Protein AF-A0A9D7T3B7-F1 (afdb_monomer)

Nearest PDB structures (foldseek):
  1d0q-assembly1_B  TM=7.054E-01  e=4.099E-01  Geobacillus stearothermophilus
  7u9r-assembly1_A  TM=4.156E-01  e=7.690E+00  Homo sap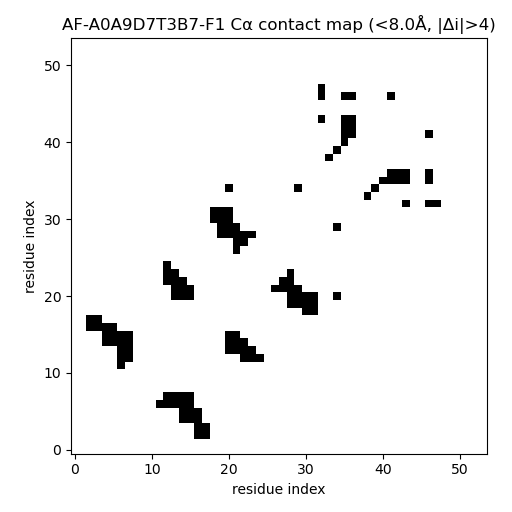iens
  7u9x-assembly1_A  TM=4.245E-01  e=8.814E+00  Homo sapiens
  7ua3-assembly1_B  TM=4.154E-01  e=8.814E+00  Homo sapiens

Structure (mmCIF, N/CA/C/O backbone):
data_AF-A0A9D7T3B7-F1
#
_entry.id   AF-A0A9D7T3B7-F1
#
loop_
_atom_site.group_PDB
_atom_site.id
_atom_site.type_symbol
_atom_site.label_atom_id
_atom_site.label_alt_id
_atom_site.label_comp_id
_atom_site.label_asym_id
_atom_site.label_entity_id
_atom_site.label_seq_id
_atom_site.pdbx_PDB_ins_code
_atom_site.Cartn_x
_atom_site.Cartn_y
_atom_site.Cartn_z
_atom_site.occupancy
_atom_site.B_iso_or_equiv
_atom_site.auth_seq_id
_atom_site.auth_comp_id
_atom_site.auth_asym_id
_atom_site.auth_atom_id
_atom_site.pdbx_PDB_model_num
ATOM 1 N N . MET A 1 1 ? 10.870 -20.436 0.368 1.00 41.53 1 MET A N 1
ATOM 2 C CA . MET A 1 1 ? 11.285 -19.326 1.252 1.00 41.53 1 MET A CA 1
ATOM 3 C C . MET A 1 1 ? 10.025 -18.787 1.909 1.00 41.53 1 MET A C 1
ATOM 5 O O . MET A 1 1 ? 9.013 -18.756 1.215 1.00 41.53 1 MET A O 1
ATOM 9 N N . PRO A 1 2 ? 10.002 -18.529 3.226 1.00 48.19 2 PRO A N 1
ATOM 10 C CA . PRO A 1 2 ? 8.773 -18.118 3.895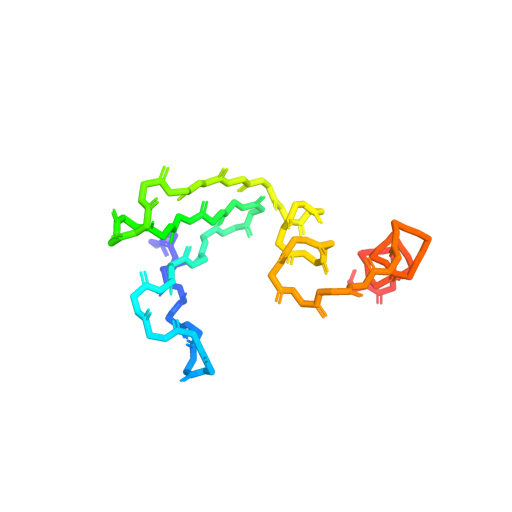 1.00 48.19 2 PRO A CA 1
ATOM 11 C C . PRO A 1 2 ? 8.355 -16.761 3.328 1.00 48.19 2 PRO A C 1
ATOM 13 O O . PRO A 1 2 ? 9.172 -15.856 3.259 1.00 48.19 2 PRO A O 1
ATOM 16 N N . ALA A 1 3 ? 7.116 -16.656 2.852 1.00 55.66 3 ALA A N 1
ATOM 17 C CA . ALA A 1 3 ? 6.588 -15.426 2.279 1.00 55.66 3 ALA A CA 1
ATOM 18 C C . ALA A 1 3 ? 6.549 -14.345 3.372 1.00 55.66 3 ALA A C 1
ATOM 20 O O . ALA A 1 3 ? 5.738 -14.430 4.301 1.00 55.66 3 ALA A O 1
ATOM 21 N N . GLU A 1 4 ? 7.505 -13.419 3.305 1.00 62.56 4 GLU A N 1
ATOM 22 C CA . GLU A 1 4 ? 7.777 -12.419 4.332 1.00 62.56 4 GLU A CA 1
ATOM 23 C C . GLU A 1 4 ? 6.624 -11.414 4.413 1.00 62.56 4 GLU A C 1
ATOM 25 O O . GLU A 1 4 ? 6.171 -10.859 3.414 1.00 62.56 4 GLU A O 1
ATOM 30 N N . ASN A 1 5 ? 6.118 -11.211 5.628 1.00 66.12 5 ASN A N 1
ATOM 31 C CA . ASN A 1 5 ? 5.164 -10.156 5.930 1.00 66.12 5 ASN A CA 1
ATOM 32 C C . ASN A 1 5 ? 5.964 -8.892 6.255 1.00 66.12 5 ASN A C 1
ATOM 34 O O . ASN A 1 5 ? 6.667 -8.859 7.266 1.00 66.12 5 ASN A O 1
ATOM 38 N N . PHE A 1 6 ? 5.839 -7.855 5.437 1.00 70.06 6 PHE A N 1
ATOM 39 C CA . PHE A 1 6 ? 6.487 -6.572 5.674 1.00 70.06 6 PHE A CA 1
ATOM 40 C C . PHE A 1 6 ? 5.536 -5.659 6.446 1.00 70.06 6 PHE A C 1
ATOM 42 O O . PHE A 1 6 ? 4.424 -5.368 5.997 1.00 70.06 6 PHE A O 1
ATOM 49 N N . ALA A 1 7 ? 5.969 -5.219 7.627 1.00 70.19 7 ALA A N 1
ATOM 50 C CA . ALA A 1 7 ? 5.287 -4.163 8.363 1.00 70.19 7 ALA A CA 1
ATOM 51 C C . ALA A 1 7 ? 5.648 -2.813 7.737 1.00 70.19 7 ALA A C 1
ATOM 53 O O . ALA A 1 7 ? 6.828 -2.510 7.547 1.00 70.19 7 ALA A O 1
ATOM 54 N N . VAL A 1 8 ? 4.645 -1.991 7.429 1.00 74.81 8 VAL A N 1
ATOM 55 C CA . VAL A 1 8 ? 4.894 -0.656 6.878 1.00 74.81 8 VAL A CA 1
ATOM 56 C C . VAL A 1 8 ? 5.003 0.329 8.033 1.00 74.81 8 VAL A C 1
ATOM 58 O O . VAL A 1 8 ? 4.008 0.659 8.665 1.00 74.81 8 VAL A O 1
ATOM 61 N N . THR A 1 9 ? 6.208 0.819 8.326 1.00 75.44 9 THR A N 1
ATOM 62 C CA . THR A 1 9 ? 6.485 1.658 9.510 1.00 75.44 9 THR A CA 1
ATOM 63 C C . THR A 1 9 ? 5.636 2.934 9.564 1.00 75.44 9 THR A C 1
ATOM 65 O O . THR A 1 9 ? 5.316 3.415 10.646 1.00 75.44 9 THR A O 1
ATOM 68 N N . ALA A 1 10 ? 5.242 3.467 8.402 1.00 82.69 10 ALA A N 1
ATOM 69 C CA . ALA A 1 10 ? 4.353 4.624 8.288 1.00 82.69 10 ALA A CA 1
ATOM 70 C C . ALA A 1 10 ? 2.875 4.305 8.598 1.00 82.69 10 ALA A C 1
ATOM 72 O O . ALA A 1 10 ? 2.109 5.212 8.914 1.00 82.69 10 ALA A O 1
ATOM 73 N N . PHE A 1 11 ? 2.477 3.030 8.534 1.00 84.94 11 PHE A N 1
ATOM 74 C CA . PHE A 1 11 ? 1.114 2.552 8.769 1.00 84.94 11 PHE A CA 1
ATOM 75 C C . PHE A 1 11 ? 1.133 1.408 9.797 1.00 84.94 11 PHE A C 1
ATOM 77 O O . PHE A 1 11 ? 1.148 0.232 9.424 1.00 84.94 11 PHE A O 1
ATOM 84 N N . PRO A 1 12 ? 1.146 1.726 11.104 1.00 86.06 12 PRO A N 1
ATOM 85 C CA . PRO A 1 12 ? 1.116 0.714 12.156 1.00 86.06 12 PRO A CA 1
ATOM 86 C C . PRO A 1 12 ? -0.051 -0.265 11.969 1.00 86.06 12 PRO A C 1
ATOM 88 O O . PRO A 1 12 ? -1.168 0.146 11.654 1.00 86.06 12 PRO A O 1
ATOM 91 N N . GLY A 1 13 ? 0.224 -1.562 12.124 1.00 86.94 13 GLY A N 1
ATOM 92 C CA . GLY A 1 13 ? -0.773 -2.626 11.959 1.00 86.94 13 GLY A CA 1
ATOM 93 C C . GLY A 1 13 ? -1.066 -3.022 10.505 1.00 86.94 13 GLY A C 1
ATOM 94 O O . GLY A 1 13 ? -1.759 -4.017 10.275 1.00 86.94 13 GLY A O 1
ATOM 95 N N . LEU A 1 14 ? -0.519 -2.301 9.519 1.00 88.69 14 LEU A N 1
ATOM 96 C CA . LEU A 1 14 ? -0.591 -2.688 8.116 1.00 88.69 14 LEU A CA 1
ATOM 97 C C . LEU A 1 14 ? 0.451 -3.766 7.801 1.00 88.69 14 LEU A C 1
ATOM 99 O O . LEU A 1 14 ? 1.650 -3.596 8.031 1.00 88.69 14 LEU A O 1
ATOM 103 N N . ILE A 1 15 ? -0.026 -4.858 7.214 1.00 89.25 15 ILE A N 1
ATOM 104 C CA . ILE A 1 15 ? 0.777 -6.005 6.808 1.00 89.25 15 ILE A CA 1
ATOM 105 C C . ILE A 1 15 ? 0.731 -6.106 5.288 1.00 89.25 15 ILE A C 1
ATOM 107 O O . ILE A 1 15 ? -0.354 -6.231 4.718 1.00 89.25 15 ILE A O 1
ATOM 111 N N . VAL A 1 16 ? 1.893 -6.103 4.638 1.00 86.00 16 VAL A N 1
ATOM 112 C CA . VAL A 1 16 ? 2.030 -6.336 3.193 1.00 86.00 16 VAL A CA 1
ATOM 113 C C . VAL A 1 16 ? 2.700 -7.685 2.965 1.00 86.00 16 VAL A C 1
ATOM 115 O O . VAL A 1 16 ? 3.703 -8.004 3.601 1.00 86.00 16 VAL A O 1
ATOM 118 N N . LYS A 1 17 ? 2.136 -8.483 2.064 1.00 83.19 17 LYS A N 1
ATOM 119 C CA . LYS A 1 17 ? 2.640 -9.796 1.677 1.00 83.19 17 LYS A CA 1
ATOM 120 C C . LYS A 1 17 ? 2.445 -9.985 0.178 1.00 83.19 17 LYS A C 1
ATOM 122 O O . LYS A 1 17 ? 1.308 -10.028 -0.294 1.00 83.19 17 LYS A O 1
ATOM 127 N N . ASP A 1 18 ? 3.546 -10.139 -0.551 1.00 83.69 18 ASP A N 1
ATOM 128 C CA . ASP A 1 18 ? 3.550 -10.253 -2.012 1.00 83.69 18 ASP A CA 1
ATOM 129 C C . ASP A 1 18 ? 2.721 -9.122 -2.662 1.00 83.69 18 ASP A C 1
ATOM 131 O O . ASP A 1 18 ? 2.982 -7.943 -2.429 1.00 83.69 18 ASP A O 1
ATOM 135 N N . SER A 1 19 ? 1.691 -9.461 -3.444 1.00 83.25 19 SER A N 1
ATOM 136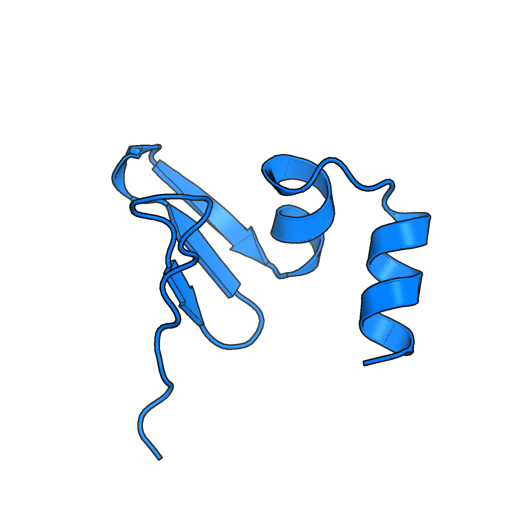 C CA . SER A 1 19 ? 0.811 -8.494 -4.118 1.00 83.25 19 SER A CA 1
ATOM 137 C C . SER A 1 19 ? -0.452 -8.123 -3.325 1.00 83.25 19 SER A C 1
ATOM 139 O O . SER A 1 19 ? -1.455 -7.688 -3.900 1.00 83.25 19 SER A O 1
ATOM 141 N N . TYR A 1 20 ? -0.451 -8.358 -2.013 1.00 88.69 20 TYR A N 1
ATOM 142 C CA . TYR A 1 20 ? -1.631 -8.232 -1.167 1.00 88.69 20 TYR A CA 1
ATOM 143 C C . TYR A 1 20 ? -1.303 -7.591 0.182 1.00 88.69 20 TYR A C 1
ATOM 145 O O . TYR A 1 20 ? -0.194 -7.704 0.701 1.00 88.69 20 TYR A O 1
ATOM 153 N N . TRP A 1 21 ? -2.283 -6.921 0.777 1.00 92.19 21 TRP A N 1
ATOM 154 C CA . TRP A 1 21 ? -2.137 -6.299 2.086 1.00 92.19 21 TRP A CA 1
ATOM 155 C C . TRP A 1 21 ? -3.376 -6.495 2.950 1.00 92.19 21 TRP A C 1
ATOM 157 O O . TRP A 1 21 ? -4.494 -6.687 2.464 1.00 92.19 21 TRP A O 1
ATOM 167 N N . ARG A 1 22 ? -3.168 -6.431 4.265 1.00 91.94 22 ARG A N 1
ATOM 168 C CA . ARG A 1 22 ? -4.229 -6.438 5.273 1.00 91.94 22 ARG A CA 1
ATOM 169 C C . ARG A 1 22 ? -3.964 -5.395 6.337 1.00 91.94 22 ARG A C 1
ATOM 171 O O . ARG A 1 22 ? -2.831 -5.222 6.774 1.00 91.94 22 ARG A O 1
ATOM 178 N N . TRP A 1 23 ? -5.041 -4.792 6.816 1.00 93.44 23 TRP A N 1
ATOM 179 C CA . TRP A 1 23 ? -5.061 -3.937 7.990 1.00 93.44 23 TRP A CA 1
ATOM 180 C C . TRP A 1 23 ? -6.154 -4.426 8.949 1.00 93.44 23 TRP A C 1
ATOM 182 O O . TRP A 1 23 ? -7.281 -3.920 8.9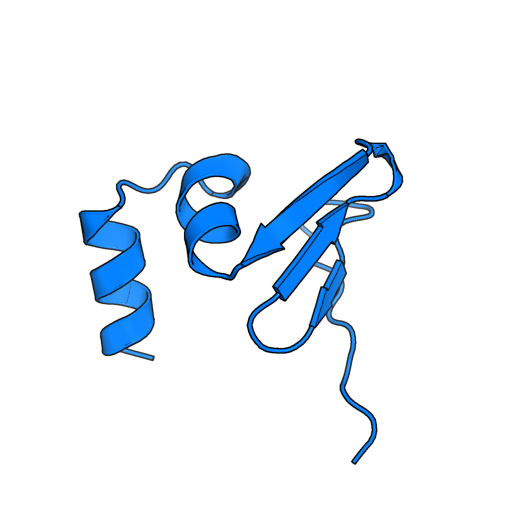24 1.00 93.44 23 TRP A O 1
ATOM 192 N N . PRO A 1 24 ? -5.853 -5.445 9.778 1.00 89.56 24 PRO A N 1
ATOM 193 C CA . PRO A 1 24 ? -6.847 -6.100 10.629 1.00 89.56 24 PRO A CA 1
ATOM 194 C C . PRO A 1 24 ? -7.566 -5.134 11.573 1.00 89.56 24 PRO A C 1
ATOM 196 O O . PRO A 1 24 ? -8.777 -5.219 11.731 1.00 89.56 24 PRO A O 1
ATOM 199 N N . GLU A 1 25 ? -6.834 -4.168 12.129 1.00 90.25 25 GLU A N 1
ATOM 200 C CA . GLU A 1 25 ? -7.360 -3.142 13.039 1.00 90.25 25 GLU A CA 1
ATOM 201 C C . GLU A 1 25 ? -8.454 -2.27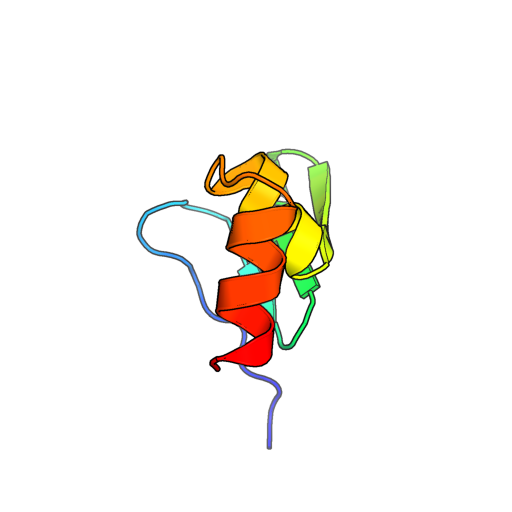2 12.405 1.00 90.25 25 GLU A C 1
ATOM 203 O O . GLU A 1 25 ? -9.326 -1.765 13.105 1.00 90.25 25 GL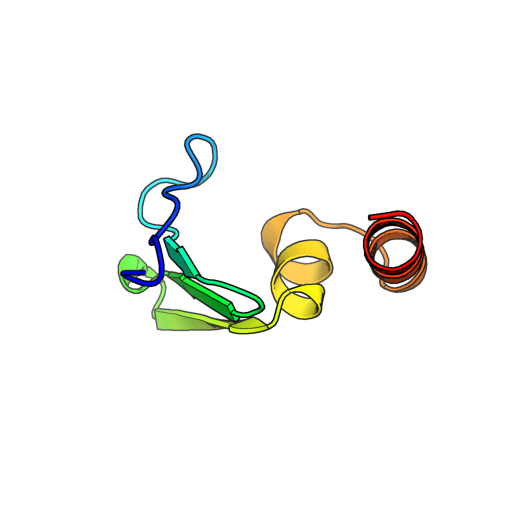U A O 1
ATOM 208 N N . ARG A 1 26 ? -8.426 -2.113 11.076 1.00 88.75 26 ARG A N 1
ATOM 209 C CA . ARG A 1 26 ? -9.430 -1.365 10.306 1.00 88.75 26 ARG A CA 1
ATOM 210 C C . ARG A 1 26 ? -10.429 -2.271 9.586 1.00 88.75 26 ARG A C 1
ATOM 212 O O . ARG A 1 26 ? -11.342 -1.766 8.943 1.00 88.75 26 ARG A O 1
ATOM 219 N N . GLY A 1 27 ? -10.247 -3.592 9.647 1.00 91.25 27 GLY A N 1
ATOM 220 C CA . GLY A 1 27 ? -11.030 -4.552 8.867 1.00 91.25 27 GLY A CA 1
ATOM 221 C C . GLY A 1 27 ? -10.847 -4.407 7.351 1.00 91.25 27 GLY A C 1
ATOM 222 O O . GLY A 1 27 ? -11.741 -4.777 6.596 1.00 91.25 27 GLY A O 1
ATOM 223 N N . GLN A 1 28 ? -9.718 -3.849 6.899 1.00 91.69 28 GLN A N 1
ATOM 224 C CA . GLN A 1 28 ? -9.452 -3.582 5.483 1.00 91.69 28 GLN A CA 1
ATOM 225 C C . GLN A 1 28 ? -8.438 -4.568 4.912 1.00 91.69 28 GLN A C 1
ATOM 227 O O . GLN A 1 28 ? -7.531 -5.034 5.604 1.00 91.69 28 GLN A O 1
ATOM 232 N N . ALA A 1 29 ? -8.580 -4.874 3.629 1.00 93.00 29 ALA A N 1
ATOM 233 C CA . ALA A 1 29 ? -7.607 -5.641 2.874 1.00 93.00 29 ALA A CA 1
ATOM 234 C C . ALA A 1 29 ? -7.779 -5.379 1.378 1.00 93.00 29 ALA A C 1
ATOM 236 O O . ALA A 1 29 ? -8.882 -5.062 0.933 1.00 93.00 29 ALA A O 1
ATOM 237 N N . GLY A 1 30 ? -6.713 -5.562 0.606 1.00 93.12 30 GLY A N 1
ATOM 238 C CA . GLY A 1 30 ? -6.737 -5.301 -0.828 1.00 93.12 30 GLY A CA 1
ATOM 239 C C . GLY A 1 30 ? -5.481 -5.790 -1.531 1.00 93.12 30 GLY A C 1
ATOM 240 O O . GLY A 1 30 ? -4.567 -6.335 -0.912 1.00 93.12 30 GLY A O 1
ATOM 241 N N . ASN A 1 31 ? -5.443 -5.612 -2.845 1.00 92.06 31 ASN A N 1
ATOM 2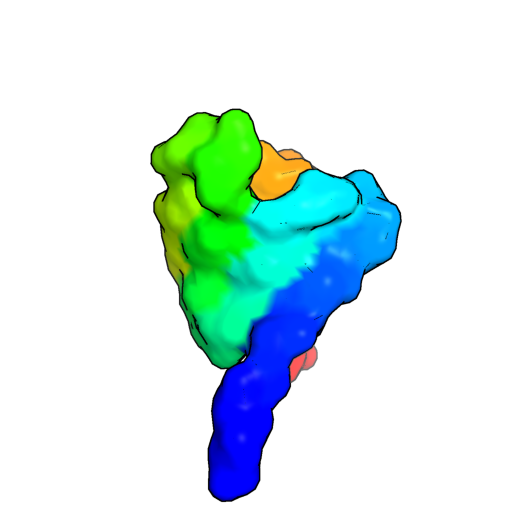42 C CA . ASN A 1 31 ? -4.249 -5.887 -3.637 1.00 92.06 31 ASN A CA 1
ATOM 243 C C . ASN A 1 31 ? -3.288 -4.680 -3.630 1.00 92.06 31 ASN A C 1
ATOM 245 O O . ASN A 1 31 ? -3.575 -3.622 -3.066 1.00 92.06 31 ASN A O 1
ATOM 249 N N . THR A 1 32 ? -2.135 -4.824 -4.275 1.00 89.56 32 THR A N 1
ATOM 250 C CA . THR A 1 32 ? -1.135 -3.754 -4.404 1.00 89.56 32 THR A CA 1
ATOM 251 C C . THR A 1 32 ? -1.688 -2.453 -5.004 1.00 89.56 32 THR A C 1
ATOM 253 O O . THR A 1 32 ? -1.306 -1.375 -4.559 1.00 89.56 32 THR A O 1
ATOM 256 N N . ILE A 1 33 ? -2.609 -2.515 -5.970 1.00 92.06 33 ILE A N 1
ATOM 257 C CA . ILE A 1 33 ? -3.219 -1.310 -6.557 1.00 92.06 33 ILE A CA 1
ATOM 258 C C . ILE A 1 33 ? -4.100 -0.608 -5.519 1.00 92.06 33 ILE A C 1
ATOM 260 O O . ILE A 1 33 ? -4.005 0.609 -5.358 1.00 92.06 33 ILE A O 1
ATOM 264 N N . ASP A 1 34 ? -4.904 -1.369 -4.771 1.00 92.44 34 ASP A N 1
ATOM 265 C CA . ASP A 1 34 ? -5.733 -0.826 -3.692 1.00 92.44 34 ASP A CA 1
ATOM 266 C C . ASP A 1 34 ? -4.872 -0.139 -2.630 1.00 92.44 34 ASP A C 1
ATOM 268 O O . ASP A 1 34 ? -5.249 0.910 -2.119 1.00 92.44 34 ASP A O 1
ATOM 272 N N . PHE A 1 35 ? -3.691 -0.686 -2.330 1.00 90.50 35 PHE A N 1
ATOM 273 C CA . PHE A 1 35 ? -2.748 -0.059 -1.404 1.00 90.50 35 PHE A CA 1
ATOM 274 C C . PHE A 1 35 ? -2.300 1.318 -1.907 1.00 90.50 35 PHE A C 1
ATOM 276 O O . PHE A 1 35 ? -2.397 2.311 -1.182 1.00 90.50 35 PHE A O 1
ATOM 283 N N . PHE A 1 36 ? -1.855 1.399 -3.163 1.00 90.81 36 PHE A N 1
ATOM 284 C CA . PHE A 1 36 ? -1.394 2.652 -3.755 1.00 90.81 36 PHE A CA 1
ATOM 285 C C . PHE A 1 36 ? -2.490 3.719 -3.802 1.00 90.81 36 PHE A C 1
ATOM 287 O O . PHE A 1 36 ? -2.232 4.878 -3.482 1.00 90.81 36 PHE A O 1
ATOM 294 N N . VAL A 1 37 ? -3.714 3.340 -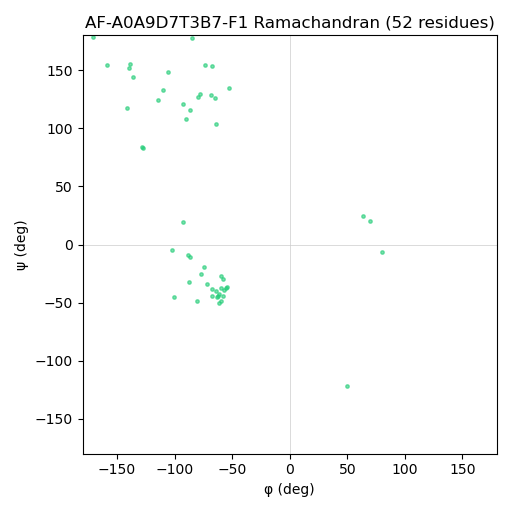4.163 1.00 93.44 37 VAL A N 1
ATOM 295 C CA . VAL A 1 37 ? -4.810 4.303 -4.319 1.00 93.44 37 VAL A CA 1
ATOM 296 C C . VAL A 1 37 ? -5.439 4.669 -2.975 1.00 93.44 37 VAL A C 1
ATOM 298 O O . VAL A 1 37 ? -5.624 5.845 -2.680 1.00 93.44 37 VAL A O 1
ATOM 301 N N . GLN A 1 38 ? -5.769 3.679 -2.144 1.00 90.94 38 GLN A N 1
ATOM 302 C CA . GLN A 1 38 ? -6.571 3.899 -0.936 1.00 90.94 38 GLN A CA 1
ATOM 303 C C . GLN A 1 38 ? -5.727 4.281 0.279 1.00 90.94 38 GLN A C 1
ATOM 305 O O . GLN A 1 38 ? -6.203 5.027 1.131 1.00 90.94 38 GLN A O 1
ATOM 310 N N . ILE A 1 39 ? -4.495 3.771 0.377 1.00 88.94 39 ILE A N 1
ATOM 311 C CA . ILE A 1 39 ? -3.627 4.011 1.539 1.00 88.94 39 ILE A CA 1
ATOM 312 C C . ILE A 1 39 ? -2.597 5.100 1.241 1.00 88.94 39 ILE A C 1
ATOM 314 O O . ILE A 1 39 ? -2.416 6.005 2.053 1.00 88.94 39 ILE A O 1
ATOM 318 N N . LEU A 1 40 ? -1.952 5.048 0.071 1.00 88.75 40 LEU A N 1
ATOM 319 C CA . LEU A 1 40 ? -0.951 6.045 -0.330 1.00 88.75 40 LEU A CA 1
ATOM 320 C C . LEU A 1 40 ? -1.545 7.261 -1.058 1.00 88.75 40 LEU A C 1
ATOM 322 O O . LEU A 1 40 ? -0.833 8.239 -1.273 1.00 88.75 40 LEU A O 1
ATOM 326 N N . GLY A 1 41 ? -2.833 7.229 -1.417 1.00 91.31 41 GLY A N 1
ATOM 327 C CA . GLY A 1 41 ? -3.524 8.357 -2.046 1.00 91.31 41 GLY A CA 1
ATOM 328 C C . GLY A 1 41 ? -3.070 8.661 -3.477 1.00 91.31 41 GLY A C 1
ATOM 329 O O . GLY A 1 41 ? -3.273 9.777 -3.955 1.00 91.31 41 GLY A O 1
ATOM 330 N N . LEU A 1 42 ? -2.439 7.704 -4.165 1.00 93.25 42 LEU A N 1
ATOM 331 C CA . LEU A 1 42 ? -2.041 7.867 -5.561 1.00 93.25 42 LEU A CA 1
ATOM 332 C C . LEU A 1 42 ? -3.251 7.804 -6.495 1.00 93.25 42 LEU A C 1
ATOM 334 O O . LEU A 1 42 ? -4.250 7.133 -6.227 1.00 93.25 42 LEU A O 1
ATOM 338 N N . SER A 1 43 ? -3.130 8.444 -7.658 1.00 95.31 43 SER A N 1
ATOM 339 C CA . SER A 1 43 ? -4.045 8.161 -8.760 1.00 95.31 43 SER A CA 1
ATOM 340 C C . SER A 1 43 ? -3.819 6.734 -9.274 1.00 95.31 43 SER A C 1
ATOM 342 O O . SER A 1 43 ? -2.709 6.203 -9.199 1.00 95.31 43 SER A O 1
ATOM 344 N N . PHE A 1 44 ? -4.847 6.111 -9.858 1.00 92.06 44 PHE A N 1
ATOM 345 C CA . PHE A 1 44 ? -4.696 4.794 -10.492 1.00 92.06 44 PHE A CA 1
ATOM 346 C C . PHE A 1 44 ? -3.587 4.793 -11.560 1.00 92.06 44 PHE A C 1
ATOM 348 O O . PHE A 1 44 ? -2.828 3.835 -11.678 1.00 92.06 44 PHE A O 1
ATOM 355 N N . HIS A 1 45 ? -3.452 5.892 -12.308 1.00 94.00 45 HIS A N 1
ATOM 356 C CA . HIS A 1 45 ? -2.406 6.053 -13.320 1.00 94.00 45 HIS A CA 1
ATOM 357 C C . HIS A 1 45 ? -0.999 6.035 -12.714 1.00 94.00 45 HIS A C 1
ATOM 359 O O . HIS A 1 45 ? -0.116 5.344 -13.220 1.00 94.00 45 HIS A O 1
ATOM 365 N N . ASP A 1 46 ? -0.792 6.751 -11.609 1.00 93.56 46 ASP A N 1
ATOM 366 C CA . ASP A 1 46 ? 0.507 6.795 -10.928 1.00 93.56 46 ASP A CA 1
ATOM 367 C C . ASP A 1 46 ? 0.818 5.479 -10.203 1.00 93.56 46 ASP A C 1
ATOM 369 O O . ASP A 1 46 ? 1.968 5.029 -10.195 1.00 93.56 46 ASP A O 1
ATOM 373 N N . ALA A 1 47 ? -0.209 4.806 -9.676 1.00 92.12 47 ALA A N 1
ATOM 374 C CA . ALA A 1 47 ? -0.090 3.455 -9.136 1.00 92.12 47 ALA A CA 1
ATOM 375 C C . ALA A 1 47 ? 0.396 2.468 -10.213 1.00 92.12 47 ALA A C 1
ATOM 377 O O . ALA A 1 47 ? 1.374 1.752 -10.006 1.00 92.12 47 ALA A O 1
ATOM 378 N N . MET A 1 48 ? -0.223 2.480 -11.397 1.00 93.12 48 MET A N 1
ATOM 379 C CA . MET A 1 48 ? 0.173 1.617 -12.515 1.00 93.12 48 MET A CA 1
ATOM 380 C C . MET A 1 48 ? 1.583 1.926 -13.026 1.00 93.12 48 MET A C 1
ATOM 382 O O . MET A 1 48 ? 2.338 0.998 -13.305 1.00 93.12 48 MET A O 1
ATOM 386 N N . LYS A 1 49 ? 1.976 3.204 -13.106 1.00 93.62 49 LYS A N 1
ATOM 387 C CA . LYS A 1 49 ? 3.362 3.575 -13.441 1.00 93.62 49 LYS A CA 1
ATOM 388 C C . LYS A 1 49 ? 4.363 2.982 -12.459 1.00 93.62 49 LYS A C 1
ATOM 390 O O . LYS A 1 49 ? 5.383 2.461 -12.892 1.00 93.62 49 LYS A O 1
ATOM 395 N N . THR A 1 50 ? 4.060 3.051 -11.164 1.00 87.62 50 THR A N 1
ATOM 396 C CA . THR A 1 50 ? 4.923 2.502 -10.111 1.00 87.62 50 THR A CA 1
ATOM 397 C C . THR A 1 50 ? 5.080 0.990 -10.259 1.00 87.62 50 THR A C 1
ATOM 399 O O . THR A 1 50 ? 6.199 0.502 -10.200 1.00 87.62 50 THR A O 1
ATOM 402 N N . ILE A 1 51 ? 3.985 0.268 -10.524 1.00 86.25 51 ILE A N 1
ATOM 403 C CA . ILE A 1 51 ? 3.983 -1.197 -10.687 1.00 86.25 51 ILE A CA 1
ATOM 404 C C . ILE A 1 51 ? 4.725 -1.645 -11.954 1.00 86.25 51 ILE A C 1
ATOM 406 O O . ILE A 1 51 ? 5.393 -2.672 -11.954 1.00 86.25 51 ILE A O 1
ATOM 410 N 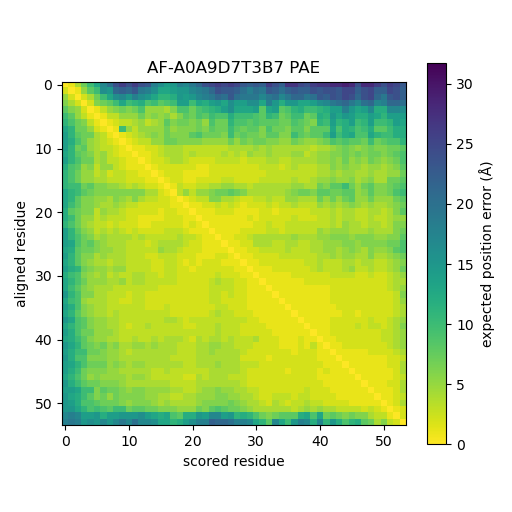N . VAL A 1 52 ? 4.591 -0.910 -13.059 1.00 89.25 52 VAL A N 1
ATOM 411 C CA . VAL A 1 52 ? 5.251 -1.270 -14.328 1.00 89.25 52 VAL A CA 1
ATOM 412 C C . VAL A 1 52 ? 6.742 -0.914 -14.313 1.00 89.25 52 VAL A C 1
ATOM 414 O O . VAL A 1 52 ? 7.522 -1.525 -15.039 1.00 89.25 52 VAL A O 1
ATOM 417 N N . ALA A 1 53 ? 7.143 0.072 -13.507 1.00 75.25 53 ALA A N 1
ATOM 418 C CA . ALA A 1 53 ? 8.537 0.483 -13.351 1.00 75.25 53 ALA A CA 1
ATOM 419 C C . ALA A 1 53 ? 9.320 -0.323 -12.294 1.00 75.25 53 ALA A C 1
ATOM 421 O O . ALA A 1 53 ? 10.536 -0.146 -12.207 1.00 75.25 53 ALA A O 1
ATOM 422 N N . SER A 1 54 ? 8.639 -1.145 -11.487 1.00 61.59 54 SER A N 1
ATOM 423 C CA . SER A 1 54 ? 9.211 -1.952 -10.395 1.00 61.59 54 SER A CA 1
ATOM 424 C C . SER A 1 54 ? 9.648 -3.353 -10.804 1.00 61.59 54 SER A C 1
ATOM 426 O O . SER A 1 54 ? 8.980 -3.943 -11.680 1.00 61.59 54 SER A O 1
#

Secondary structure (DSSP, 8-state):
-----EE-TTSTT-EEETTEEEEGGGTEEEEHHHIIIIIS---HHHHHHHHHH-

Sequence (54 aa):
MPAENFAVTAFPGLIVKDSYWRWPERGQAGNTIDFFVQILGLSFHDAMKTIVAS

pLDDT: mean 84.65, std 11.99, range [41.53, 95.31]

Radius of gyration: 11.37 Å; Cα contacts (8 Å, |Δi|>4): 65; chains: 1; bounding box: 22×28×27 Å

Solvent-accessible surface area (backbone atoms only — not comparable to full-atom values): 3249 Å² total; per-residue (Å²): 129,82,85,61,71,45,71,42,86,94,41,82,74,32,38,36,41,91,66,31,36,40,25,70,95,76,75,43,68,42,41,56,63,48,43,31,36,74,73,69,64,39,52,71,68,59,34,50,51,51,60,73,74,100

Foldseek 3Di:
DPFDWDQDPVDHQWTDTDQWIDRVVVRDIDGQLCCCCVVVVDDSVVSVVVVVVD

Mean predicted aligned error: 5.52 Å